Protein AF-C5P0M8-F1 (afdb_monomer)

Foldseek 3Di:
DDDDDDDDDDDPDPDDPPPPPPPPPDDDDDDADPVNVVVVVVPDDPVNVVVVVVVVVVVVVCVVVVVADPVPPDDQQPDWDWDADPVQKIWIWGWHDGPVDIDIDIDIDSHRDDPDD

Solvent-accessible surface area (backbone atoms only — not comparable to full-atom values): 7862 Å² total; per-residue (Å²): 137,87,81,85,82,84,79,85,84,82,79,82,78,81,80,77,78,77,76,79,75,80,74,82,80,79,80,80,89,84,82,79,52,75,66,53,51,50,53,54,65,72,66,55,49,74,66,55,51,53,51,52,51,52,52,50,55,48,52,53,46,46,64,72,69,57,79,55,64,86,92,63,68,83,59,58,77,66,67,64,46,76,49,70,44,97,84,40,39,28,37,39,37,42,50,41,70,57,101,87,49,78,50,74,48,78,50,75,45,84,43,75,74,69,81,76,132

Nearest PDB structures (foldseek):
  4eag-assembly1_B  TM=6.020E-01  e=3.421E-01  Rattus norvegicus
  2ya3-assembly1_B  TM=6.175E-01  e=5.249E-01  Homo sapiens
  2y8q-assembly1_B  TM=6.177E-01  e=4.644E-01  Homo sapiens
  2v9j-assembly1_B  TM=4.078E-01  e=3.027E-01  Homo sapiens
  3tdh-assembly1_B  TM=3.525E-01  e=2.370E-01  Saccharomyces cerevisiae S288C

Organism: Coccidioides posadasii (strain C735) (NCBI:txid222929)

Structure (mmCIF, N/CA/C/O backbone):
data_AF-C5P0M8-F1
#
_entry.id   AF-C5P0M8-F1
#
loop_
_atom_site.group_PDB
_atom_site.id
_atom_site.type_symbol
_atom_site.label_atom_id
_atom_site.label_alt_id
_atom_site.label_comp_id
_atom_site.label_asym_id
_atom_site.label_entity_id
_atom_site.label_seq_id
_atom_site.pdbx_PDB_ins_code
_atom_site.Cartn_x
_atom_site.Cartn_y
_atom_site.Cartn_z
_atom_site.occupancy
_atom_site.B_iso_or_equiv
_atom_site.auth_seq_id
_atom_site.auth_comp_id
_atom_site.auth_asym_id
_atom_site.auth_atom_id
_atom_site.pdbx_PDB_model_num
ATOM 1 N N . MET A 1 1 ? 52.484 57.385 28.427 1.00 47.03 1 MET A N 1
ATOM 2 C CA . MET A 1 1 ? 51.648 56.491 29.259 1.00 47.03 1 MET A CA 1
ATOM 3 C C . MET A 1 1 ? 51.082 55.384 28.376 1.00 47.03 1 MET A C 1
ATOM 5 O O . MET A 1 1 ? 50.154 55.636 27.620 1.00 47.03 1 MET A O 1
ATOM 9 N N . LEU A 1 2 ? 51.696 54.197 28.407 1.00 40.62 2 LEU A N 1
ATOM 10 C CA . LEU A 1 2 ? 51.232 52.995 27.700 1.00 40.62 2 LEU A CA 1
ATOM 11 C C . LEU A 1 2 ? 49.975 52.449 28.397 1.00 40.62 2 LEU A C 1
ATOM 13 O O . LEU A 1 2 ? 50.002 52.227 29.605 1.00 40.62 2 LEU A O 1
ATOM 17 N N . ARG A 1 3 ? 48.886 52.228 27.651 1.00 41.19 3 ARG A N 1
ATOM 18 C CA . ARG A 1 3 ? 47.692 51.522 28.143 1.00 41.19 3 ARG A CA 1
ATOM 19 C C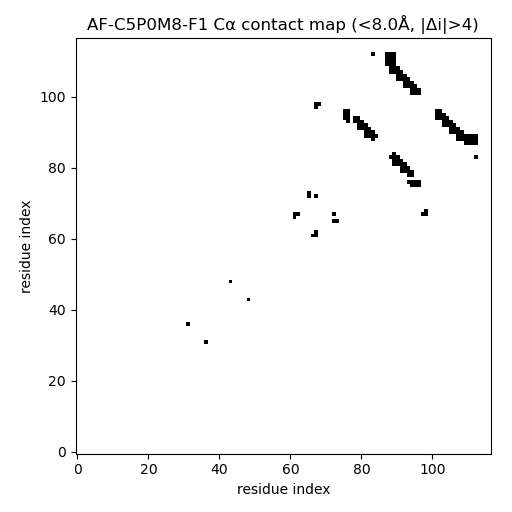 . ARG A 1 3 ? 47.772 50.052 27.734 1.00 41.19 3 ARG A C 1
ATOM 21 O O . ARG A 1 3 ? 47.790 49.732 26.551 1.00 41.19 3 ARG A O 1
ATOM 28 N N . THR A 1 4 ? 47.841 49.181 28.732 1.00 44.09 4 THR A N 1
ATOM 29 C CA . THR A 1 4 ? 47.898 47.720 28.621 1.00 44.09 4 THR A CA 1
ATOM 30 C C . THR A 1 4 ? 46.557 47.157 28.136 1.00 44.09 4 THR A C 1
ATOM 32 O O . THR A 1 4 ? 45.515 47.458 28.715 1.00 44.09 4 THR A O 1
ATOM 35 N N . ILE A 1 5 ? 46.577 46.332 27.088 1.00 53.84 5 ILE A N 1
ATOM 36 C CA . ILE A 1 5 ? 45.414 45.589 26.574 1.00 53.84 5 ILE A CA 1
ATOM 37 C C . ILE A 1 5 ? 45.312 44.263 27.354 1.00 53.84 5 ILE A C 1
ATOM 39 O O . ILE A 1 5 ? 46.300 43.525 27.378 1.00 53.84 5 ILE A O 1
ATOM 43 N N . PRO A 1 6 ? 44.179 43.917 27.996 1.00 51.09 6 PRO A N 1
ATOM 44 C CA . PRO A 1 6 ? 44.052 42.640 28.688 1.00 51.09 6 PRO A CA 1
ATOM 45 C C . PRO A 1 6 ? 43.801 41.471 27.721 1.00 51.09 6 PRO A C 1
ATOM 47 O O . PRO A 1 6 ? 43.093 41.585 26.721 1.00 51.09 6 PRO A O 1
ATOM 50 N N . ALA A 1 7 ? 44.418 40.341 28.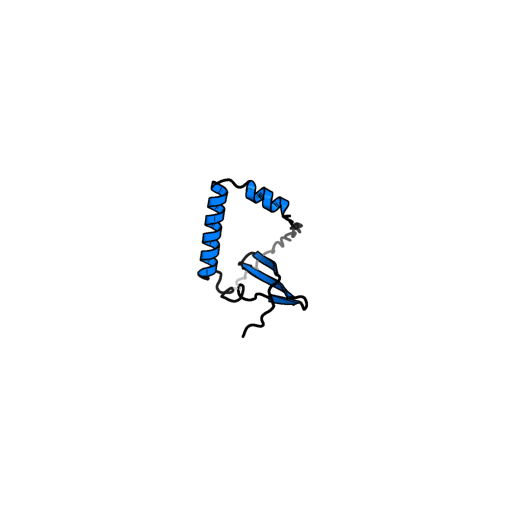068 1.00 52.41 7 ALA A N 1
ATOM 51 C CA . ALA A 1 7 ? 44.540 39.117 27.290 1.00 52.41 7 ALA A CA 1
ATOM 52 C C . ALA A 1 7 ? 43.205 38.416 26.971 1.00 52.41 7 ALA A C 1
ATOM 54 O O . ALA A 1 7 ? 42.268 38.370 27.769 1.00 52.41 7 ALA A O 1
ATOM 55 N N . SER A 1 8 ? 43.167 37.811 25.786 1.00 54.84 8 SER A N 1
ATOM 56 C CA . SER A 1 8 ? 42.068 37.035 25.219 1.00 54.84 8 SER A CA 1
ATOM 57 C C . SER A 1 8 ? 41.762 35.767 26.030 1.00 54.84 8 SER A C 1
ATOM 59 O O . SER A 1 8 ? 42.587 34.871 26.202 1.00 54.84 8 SER A O 1
ATOM 61 N N . ARG A 1 9 ? 40.517 35.673 26.508 1.00 52.28 9 ARG A N 1
ATOM 62 C CA . ARG A 1 9 ? 39.967 34.521 27.234 1.00 52.28 9 ARG A CA 1
ATOM 63 C C . ARG A 1 9 ? 39.700 33.368 26.259 1.00 52.28 9 ARG A C 1
ATOM 65 O O . ARG A 1 9 ? 38.747 33.411 25.483 1.00 52.28 9 ARG A O 1
ATOM 72 N N . THR A 1 10 ? 40.522 32.323 26.298 1.00 54.91 10 THR A N 1
ATOM 73 C CA . THR A 1 10 ? 40.336 31.113 25.487 1.00 54.91 10 THR A CA 1
ATOM 74 C C . THR A 1 10 ? 39.160 30.285 26.019 1.00 54.91 10 THR A C 1
ATOM 76 O O . THR A 1 10 ? 39.161 29.755 27.130 1.00 54.91 10 THR A O 1
ATOM 79 N N . ARG A 1 11 ? 38.095 30.191 25.218 1.00 50.78 11 ARG A N 1
ATOM 80 C CA . ARG A 1 11 ? 36.903 29.383 25.505 1.00 50.78 11 ARG A CA 1
ATOM 81 C C . ARG A 1 11 ? 37.214 27.912 25.208 1.00 50.78 11 ARG A C 1
ATOM 83 O O . ARG A 1 11 ? 37.229 27.507 24.049 1.00 50.78 11 ARG A O 1
ATOM 90 N N . LYS A 1 12 ? 37.453 27.105 26.249 1.00 48.94 12 LYS A N 1
ATOM 91 C CA . LYS A 1 12 ? 37.552 25.635 26.154 1.00 48.94 12 LYS A CA 1
ATOM 92 C C . LYS A 1 12 ? 36.246 25.082 25.564 1.00 48.94 12 LYS A C 1
ATOM 94 O O . LYS A 1 12 ? 35.203 25.108 26.214 1.00 48.94 12 LYS A O 1
ATOM 99 N N . ARG A 1 13 ? 36.290 24.609 24.316 1.00 53.34 13 ARG A N 1
ATOM 100 C CA . ARG A 1 13 ? 35.186 23.887 23.670 1.00 53.34 13 ARG A CA 1
ATOM 101 C C . ARG A 1 13 ? 35.116 22.501 24.318 1.00 53.34 13 ARG A C 1
ATOM 103 O O . ARG A 1 13 ? 35.986 21.668 24.086 1.00 53.34 13 ARG A O 1
ATOM 110 N N . SER A 1 14 ? 34.123 22.286 25.179 1.00 52.44 14 SER A N 1
ATOM 111 C CA . SER A 1 14 ? 33.815 20.962 25.723 1.00 52.44 14 SER A CA 1
ATOM 112 C C . SER A 1 14 ? 33.350 20.071 24.570 1.00 52.44 14 SER A C 1
ATOM 114 O O . SER A 1 14 ? 32.274 20.284 24.010 1.00 52.44 14 SER A O 1
ATOM 116 N N . SER A 1 15 ? 34.211 19.143 24.153 1.00 58.41 15 SER A N 1
ATOM 117 C CA . SER A 1 15 ? 33.902 18.130 23.147 1.00 58.41 15 SER A CA 1
ATOM 118 C C . SER A 1 15 ? 33.025 17.071 23.805 1.00 58.41 15 SER A C 1
ATOM 120 O O . SER A 1 15 ? 33.520 16.182 24.496 1.00 58.41 15 SER A O 1
ATOM 122 N N . SER A 1 16 ? 31.708 17.201 23.651 1.00 58.72 16 SER A N 1
ATOM 123 C CA . SER A 1 16 ? 30.786 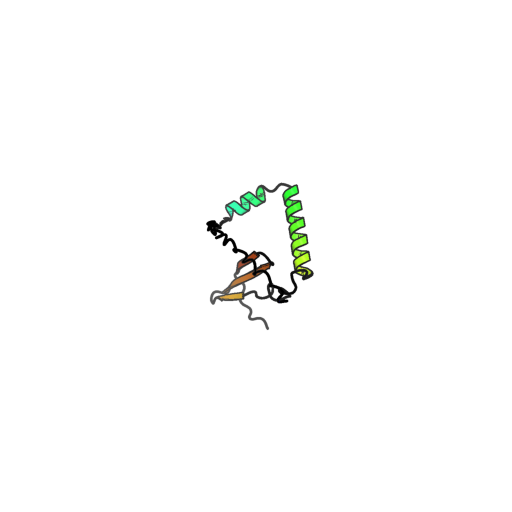16.119 23.974 1.00 58.72 16 SER A CA 1
ATOM 124 C C . SER A 1 16 ? 30.837 15.114 22.828 1.00 58.72 16 SER A C 1
ATOM 126 O O . SER A 1 16 ? 30.296 15.326 21.745 1.00 58.72 16 SER A O 1
ATOM 128 N N . THR A 1 17 ? 31.534 14.005 23.049 1.00 58.19 17 THR A N 1
ATOM 129 C CA . THR A 1 17 ? 31.409 12.824 22.202 1.00 58.19 17 THR A CA 1
ATOM 130 C C . THR A 1 17 ? 30.015 12.245 22.412 1.00 58.19 17 THR A C 1
ATOM 132 O O . THR A 1 17 ? 29.761 11.487 23.347 1.00 58.19 17 THR A O 1
ATOM 135 N N . LEU A 1 18 ? 29.083 12.628 21.538 1.00 57.62 18 LEU A N 1
ATOM 136 C CA . LEU A 1 18 ? 27.823 11.918 21.357 1.00 57.62 18 LEU A CA 1
ATOM 137 C C . LEU A 1 18 ? 28.171 10.487 20.941 1.00 57.62 18 LEU A C 1
ATOM 139 O O . LEU A 1 18 ? 28.520 10.220 19.791 1.00 57.62 18 LEU A O 1
ATOM 143 N N . LYS A 1 19 ? 28.133 9.559 21.902 1.00 64.62 19 LYS A N 1
ATOM 144 C CA . LYS A 1 19 ? 28.180 8.128 21.613 1.00 64.62 19 LYS A CA 1
ATOM 145 C C . LYS A 1 19 ? 26.933 7.821 20.792 1.00 64.62 19 LYS A C 1
ATOM 147 O O . LYS A 1 19 ? 25.829 7.792 21.328 1.00 64.62 19 LYS A O 1
ATOM 152 N N . CYS A 1 20 ? 27.114 7.649 19.487 1.00 52.25 20 CYS A N 1
ATOM 153 C CA . CYS A 1 20 ? 26.082 7.146 18.597 1.00 52.25 20 CYS A CA 1
ATOM 154 C C . CYS A 1 20 ? 25.726 5.734 19.075 1.00 52.25 20 CYS A C 1
ATOM 156 O O . CYS A 1 20 ? 26.452 4.772 18.817 1.00 52.25 20 CYS A O 1
ATOM 158 N N . ALA A 1 21 ? 24.651 5.617 19.853 1.00 64.69 21 ALA A N 1
ATOM 159 C CA . ALA A 1 21 ? 24.051 4.332 20.144 1.00 64.69 21 ALA A CA 1
ATOM 160 C C . ALA A 1 21 ? 23.540 3.789 18.811 1.00 64.69 21 ALA A C 1
ATOM 162 O O . ALA A 1 21 ? 22.620 4.339 18.207 1.00 64.69 21 ALA A O 1
ATOM 163 N N . ARG A 1 22 ? 24.191 2.738 18.312 1.00 64.88 22 ARG A N 1
ATOM 164 C CA . ARG A 1 22 ? 23.776 2.044 17.098 1.00 64.88 22 ARG A CA 1
ATOM 165 C C . ARG A 1 22 ? 22.538 1.223 17.453 1.00 64.88 22 ARG A C 1
ATOM 167 O O . ARG A 1 22 ? 22.634 0.036 17.754 1.00 64.88 22 ARG A O 1
ATOM 174 N N . THR A 1 23 ? 21.379 1.872 17.497 1.00 66.94 23 THR A N 1
ATOM 175 C CA . THR A 1 23 ? 20.098 1.186 17.639 1.00 66.94 23 THR A CA 1
ATOM 176 C C . THR A 1 23 ? 19.981 0.240 16.454 1.00 66.94 23 THR A C 1
ATOM 178 O O . THR A 1 23 ? 19.928 0.677 15.304 1.00 66.94 23 THR A O 1
ATOM 181 N N . LYS A 1 24 ? 20.017 -1.068 16.714 1.00 74.94 24 LYS A N 1
ATOM 182 C CA . LYS A 1 24 ? 19.762 -2.081 15.693 1.00 74.94 24 LYS A CA 1
ATOM 183 C C . LYS A 1 24 ? 18.284 -1.979 15.334 1.00 74.94 24 LYS A C 1
ATOM 185 O O . LYS A 1 24 ? 17.446 -2.603 15.975 1.00 74.94 24 LYS A O 1
ATOM 190 N N . ILE A 1 25 ? 17.962 -1.146 14.351 1.00 72.12 25 ILE A N 1
ATOM 191 C CA . ILE A 1 25 ? 16.625 -1.113 13.770 1.00 72.12 25 ILE A CA 1
ATOM 192 C C . ILE A 1 25 ? 16.465 -2.434 13.016 1.00 72.12 25 ILE A C 1
ATOM 194 O O . ILE A 1 25 ? 17.091 -2.651 11.981 1.00 72.12 25 ILE A O 1
ATOM 198 N N . VAL A 1 26 ? 15.685 -3.351 13.583 1.00 74.44 26 VAL A N 1
ATOM 199 C CA . VAL A 1 26 ? 15.263 -4.571 12.896 1.00 74.44 26 VAL A CA 1
ATOM 200 C C . VAL A 1 26 ? 13.950 -4.232 12.204 1.00 74.44 26 VAL A C 1
ATOM 202 O O . VAL A 1 26 ? 12.957 -3.982 12.878 1.00 74.44 26 VAL A O 1
ATOM 205 N N . MET A 1 27 ? 13.951 -4.191 10.872 1.00 81.31 27 MET A N 1
ATOM 206 C CA . MET A 1 27 ? 12.721 -4.129 10.079 1.00 81.31 27 MET A CA 1
ATOM 207 C C . MET A 1 27 ? 12.458 -5.537 9.532 1.00 81.31 27 MET A C 1
ATOM 209 O O . MET A 1 27 ? 13.057 -5.905 8.520 1.00 81.31 27 MET A O 1
ATOM 213 N N . PRO A 1 28 ? 11.684 -6.381 10.241 1.00 90.25 28 PRO A N 1
ATOM 214 C CA . PRO A 1 28 ? 11.404 -7.734 9.781 1.00 90.25 28 PRO A CA 1
ATOM 215 C C . PRO A 1 28 ? 10.512 -7.704 8.534 1.00 90.25 28 PRO A C 1
ATOM 217 O O . PRO A 1 28 ? 9.677 -6.815 8.373 1.00 90.25 28 PRO A O 1
ATOM 220 N N . LEU A 1 29 ? 10.675 -8.697 7.659 1.00 91.25 29 LEU A N 1
ATOM 221 C CA . LEU A 1 29 ? 9.778 -8.903 6.527 1.00 91.25 29 LEU A CA 1
ATOM 222 C C . LEU A 1 29 ? 8.489 -9.571 7.016 1.00 91.25 29 LEU A C 1
ATOM 224 O O . LEU A 1 29 ? 8.516 -10.715 7.468 1.00 91.25 29 LEU A O 1
ATOM 228 N N . THR A 1 30 ? 7.367 -8.872 6.884 1.00 93.81 3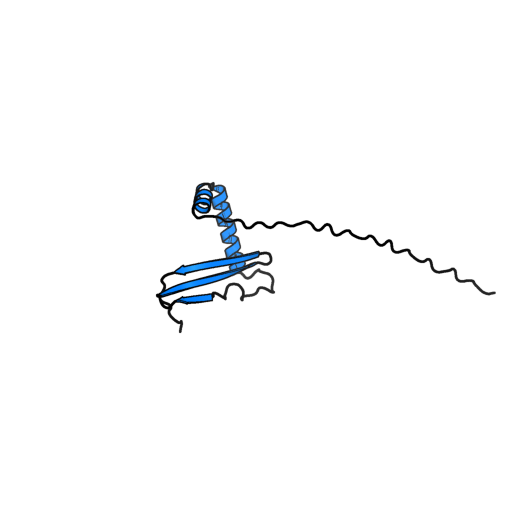0 THR A N 1
ATOM 229 C CA . THR A 1 30 ? 6.036 -9.435 7.137 1.00 93.81 30 THR A CA 1
ATOM 230 C C . THR A 1 30 ? 5.488 -10.057 5.856 1.00 93.81 30 THR A C 1
ATOM 232 O O . THR A 1 30 ? 5.441 -9.396 4.820 1.00 93.81 30 THR A O 1
ATOM 235 N N . VAL A 1 31 ? 5.047 -11.315 5.924 1.00 94.94 31 VAL A N 1
ATOM 236 C CA . VAL A 1 31 ? 4.422 -12.034 4.803 1.00 94.94 31 VAL A CA 1
ATOM 237 C C . VAL A 1 31 ? 2.962 -12.306 5.148 1.00 94.94 31 VAL A C 1
ATOM 239 O O . VAL A 1 31 ? 2.679 -12.845 6.213 1.00 94.94 31 VAL A O 1
ATOM 242 N N . LEU A 1 32 ? 2.046 -11.942 4.249 1.00 96.56 32 LEU A N 1
ATOM 243 C CA . LEU A 1 32 ? 0.621 -12.258 4.354 1.00 96.56 32 LEU A CA 1
ATOM 244 C C . LEU A 1 32 ? 0.261 -13.278 3.274 1.00 96.56 32 LEU A C 1
ATOM 246 O O . LEU A 1 32 ? 0.396 -12.995 2.083 1.00 96.56 32 LEU A O 1
ATOM 250 N N . SER A 1 33 ? -0.180 -14.467 3.681 1.00 97.38 33 SER A N 1
ATOM 251 C CA . SER A 1 33 ? -0.685 -15.488 2.763 1.00 97.38 33 SER A CA 1
ATOM 252 C C . SER A 1 33 ? -2.127 -15.196 2.336 1.00 97.38 33 SER A C 1
ATOM 254 O O . SER A 1 33 ? -2.825 -14.373 2.929 1.00 97.38 33 SER A O 1
ATOM 256 N N . ASN A 1 34 ? -2.625 -15.933 1.341 1.00 97.56 34 ASN A N 1
ATOM 257 C CA . ASN A 1 34 ? -4.031 -15.843 0.930 1.00 97.56 34 ASN A CA 1
ATOM 258 C C . ASN A 1 34 ? -5.003 -16.140 2.084 1.00 97.56 34 ASN A C 1
ATOM 260 O O . ASN A 1 34 ? -6.074 -15.538 2.155 1.00 97.56 34 ASN A O 1
ATOM 264 N N . HIS A 1 35 ? -4.637 -17.058 2.983 1.00 98.19 35 HIS A N 1
ATOM 265 C CA . HIS A 1 35 ? -5.438 -17.366 4.163 1.00 98.19 35 HIS A CA 1
ATOM 266 C C . HIS A 1 35 ? -5.478 -16.175 5.127 1.00 98.19 35 HIS A C 1
ATOM 268 O O . HIS A 1 35 ? -6.559 -15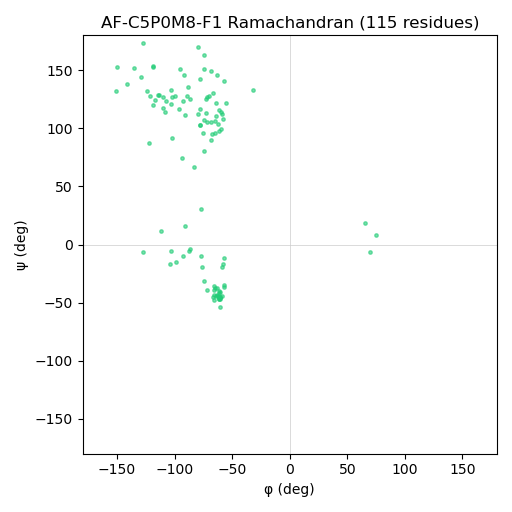.788 5.567 1.00 98.19 35 HIS A O 1
ATOM 274 N N . ASP A 1 36 ? -4.327 -15.553 5.390 1.00 98.06 36 ASP A N 1
ATOM 275 C CA . ASP A 1 36 ? -4.224 -14.416 6.313 1.00 98.06 36 ASP A CA 1
ATOM 276 C C . ASP A 1 36 ? -5.014 -13.216 5.793 1.00 98.06 36 ASP A C 1
ATOM 278 O O . ASP A 1 36 ? -5.793 -12.614 6.531 1.00 98.06 36 ASP A O 1
ATOM 282 N N . VAL A 1 37 ? -4.888 -12.922 4.494 1.00 97.25 37 VAL A N 1
ATOM 283 C CA . VAL A 1 37 ? -5.659 -11.860 3.835 1.00 97.25 37 VAL A CA 1
ATOM 284 C C . VAL A 1 37 ? -7.156 -12.154 3.913 1.00 97.25 37 VAL A C 1
ATOM 286 O O . VAL A 1 37 ? -7.933 -11.270 4.264 1.00 97.25 37 VAL A O 1
ATOM 289 N N . ARG A 1 38 ? -7.584 -13.393 3.638 1.00 97.94 38 ARG A N 1
ATOM 290 C CA . ARG A 1 38 ? -9.000 -13.776 3.737 1.00 97.94 38 ARG A CA 1
ATOM 291 C C . ARG A 1 38 ? -9.528 -13.621 5.162 1.00 97.94 38 ARG A C 1
ATOM 293 O O . ARG A 1 38 ? -10.608 -13.067 5.336 1.00 97.94 38 ARG A O 1
ATOM 300 N N . SER A 1 39 ? -8.784 -14.097 6.158 1.00 98.12 39 SER A N 1
ATOM 301 C CA . SER A 1 39 ? -9.168 -13.982 7.565 1.00 98.12 39 SER A CA 1
ATOM 302 C C . SER A 1 39 ? -9.298 -12.519 7.984 1.00 98.12 39 SER A C 1
ATOM 304 O O . SER A 1 39 ? -10.300 -12.157 8.591 1.00 98.12 39 SER A O 1
ATOM 306 N N . LEU A 1 40 ? -8.329 -11.677 7.610 1.00 96.81 40 LEU A N 1
ATOM 307 C CA . LEU A 1 40 ? -8.336 -10.245 7.907 1.00 96.81 40 LEU A CA 1
ATOM 308 C C . LEU A 1 40 ? -9.545 -9.542 7.281 1.00 96.81 40 LEU A C 1
ATOM 310 O O . LEU A 1 40 ? -10.226 -8.770 7.947 1.00 96.81 40 LEU A O 1
ATOM 314 N N . LEU A 1 41 ? -9.823 -9.812 6.001 1.00 96.62 41 LEU A N 1
ATOM 315 C CA . LEU A 1 41 ? -10.944 -9.193 5.292 1.00 96.62 41 LEU A CA 1
ATOM 316 C C . LEU A 1 41 ? -12.299 -9.621 5.867 1.00 96.62 41 LEU A C 1
ATOM 318 O O . LEU A 1 41 ? -13.214 -8.804 5.923 1.00 96.62 41 LEU A O 1
ATOM 322 N N . LEU A 1 42 ? -12.430 -10.876 6.309 1.00 97.69 42 LEU A N 1
ATOM 323 C CA . LEU A 1 42 ? -13.653 -11.385 6.936 1.00 97.69 42 LEU A CA 1
ATOM 324 C C . LEU A 1 42 ? -13.832 -10.921 8.388 1.00 97.69 42 LEU A C 1
ATOM 326 O O . LEU A 1 42 ? -14.952 -10.966 8.888 1.00 97.69 42 LEU A O 1
ATOM 330 N N . SER A 1 43 ? -12.766 -10.477 9.062 1.00 97.75 43 SER A N 1
ATOM 331 C CA . SER A 1 43 ? -12.841 -9.962 10.434 1.00 97.75 43 SER A CA 1
ATOM 332 C C . SER A 1 43 ? -13.158 -8.468 10.523 1.00 97.75 43 SER A C 1
ATOM 334 O O . SER A 1 43 ? -13.311 -7.965 11.633 1.00 97.75 43 SER A O 1
ATOM 336 N N . LEU A 1 44 ? -13.228 -7.750 9.394 1.00 97.75 44 LEU A N 1
ATOM 337 C CA . LEU A 1 44 ? -13.495 -6.312 9.400 1.00 97.75 44 LEU A CA 1
ATOM 338 C C . LEU A 1 44 ? -14.910 -6.007 9.896 1.00 97.75 44 LEU A C 1
ATOM 340 O O . LEU A 1 44 ? -15.905 -6.533 9.396 1.00 97.75 44 LEU A O 1
ATOM 344 N N . THR A 1 45 ? -14.996 -5.077 10.836 1.00 98.12 45 THR A N 1
ATOM 345 C CA . THR A 1 45 ? -16.257 -4.485 11.279 1.00 98.12 45 THR A CA 1
ATOM 346 C C . THR A 1 45 ? -16.800 -3.495 10.243 1.00 98.12 45 THR A C 1
ATOM 348 O O . THR A 1 45 ? -16.078 -2.993 9.377 1.00 98.12 45 THR A O 1
ATOM 351 N N . GLY A 1 46 ? -18.089 -3.155 10.345 1.00 97.88 46 GLY A N 1
ATOM 352 C CA . GLY A 1 46 ? -18.710 -2.166 9.457 1.00 97.88 46 GLY A CA 1
ATOM 353 C C . GLY A 1 46 ? -18.014 -0.797 9.486 1.00 97.88 46 GLY A C 1
ATOM 354 O O . GLY A 1 46 ? -17.865 -0.161 8.441 1.00 97.88 46 GLY A O 1
ATOM 355 N N . ASP A 1 47 ? -17.537 -0.364 10.653 1.00 98.19 47 ASP A N 1
ATOM 356 C CA . ASP A 1 47 ? -16.834 0.913 10.810 1.00 98.19 47 ASP A CA 1
ATOM 357 C C . ASP A 1 47 ? -15.438 0.882 10.180 1.00 98.19 47 ASP A C 1
ATOM 359 O O . ASP A 1 47 ? -15.028 1.837 9.516 1.00 98.19 47 ASP A O 1
ATOM 363 N N . GLU A 1 48 ? -14.722 -0.236 10.310 1.00 97.88 48 GLU A N 1
ATOM 364 C CA . GLU A 1 48 ? -13.423 -0.427 9.660 1.00 97.88 48 GLU A CA 1
ATOM 365 C C . GLU A 1 48 ? -13.549 -0.455 8.136 1.00 97.88 48 GLU A C 1
ATOM 367 O O . GLU A 1 48 ? -12.717 0.137 7.447 1.00 97.88 48 GLU A O 1
ATOM 372 N N . ILE A 1 49 ? -14.616 -1.059 7.601 1.00 97.75 49 ILE A N 1
ATOM 373 C CA . ILE A 1 49 ? -14.912 -1.026 6.163 1.00 97.75 49 ILE A CA 1
ATOM 374 C C . ILE A 1 49 ? -15.131 0.418 5.695 1.00 97.75 49 ILE A C 1
ATOM 376 O O . ILE A 1 49 ? -14.534 0.837 4.701 1.00 97.75 49 ILE A O 1
ATOM 380 N N . ARG A 1 50 ? -15.937 1.211 6.416 1.00 98.19 50 ARG A N 1
ATOM 381 C CA . ARG A 1 50 ? -16.171 2.629 6.076 1.00 98.19 50 ARG A CA 1
ATOM 382 C C . ARG A 1 50 ? -14.878 3.441 6.127 1.00 98.19 50 ARG A C 1
ATOM 384 O O . ARG A 1 50 ? -14.623 4.246 5.232 1.00 98.19 50 ARG A O 1
ATOM 391 N N . LYS A 1 51 ? -14.038 3.205 7.137 1.00 97.75 51 LYS A N 1
ATOM 392 C CA . LYS A 1 51 ? -12.727 3.852 7.267 1.00 97.75 51 LYS A CA 1
ATOM 393 C C . LYS A 1 51 ? -11.797 3.481 6.112 1.00 97.75 51 LYS A C 1
ATOM 395 O O . LYS A 1 51 ? -11.155 4.359 5.542 1.00 97.75 51 LYS A O 1
ATOM 400 N N . LEU A 1 52 ? -11.755 2.205 5.727 1.00 96.12 52 LEU A N 1
ATOM 401 C CA . LEU A 1 52 ? -10.970 1.738 4.586 1.00 96.12 52 LEU A CA 1
ATOM 402 C C . LEU A 1 52 ? -11.417 2.415 3.282 1.00 96.12 52 LEU A C 1
ATOM 404 O O . LEU A 1 52 ? -10.578 2.893 2.520 1.00 96.12 52 LEU A O 1
ATOM 408 N N . GLN A 1 53 ? -12.728 2.499 3.048 1.00 97.25 53 GLN A N 1
ATOM 409 C CA . GLN A 1 53 ? -13.295 3.164 1.873 1.00 97.25 53 GLN A CA 1
ATOM 410 C C . GLN A 1 53 ? -12.952 4.658 1.830 1.00 97.25 53 GLN A C 1
ATOM 412 O O . GLN A 1 53 ? -12.547 5.158 0.781 1.00 97.25 53 GLN A O 1
ATOM 417 N N . ALA A 1 54 ? -13.071 5.362 2.960 1.00 97.62 54 ALA A N 1
ATOM 418 C CA . ALA A 1 54 ? -12.727 6.778 3.055 1.00 97.62 54 ALA A CA 1
ATOM 419 C C . ALA A 1 54 ? -11.239 7.024 2.752 1.00 97.62 54 ALA A C 1
ATOM 421 O O . ALA A 1 54 ? -10.916 7.866 1.914 1.00 97.62 54 ALA A O 1
ATOM 422 N N . ASN A 1 55 ? -10.349 6.228 3.354 1.00 94.25 55 ASN A N 1
ATOM 423 C CA . ASN A 1 55 ? -8.908 6.318 3.118 1.00 94.25 55 ASN A CA 1
ATOM 424 C C . ASN A 1 55 ? -8.552 6.062 1.645 1.00 94.25 55 ASN A C 1
ATOM 426 O O . ASN A 1 55 ? -7.710 6.755 1.077 1.00 94.25 55 ASN A O 1
ATOM 430 N N . LEU A 1 56 ? -9.198 5.079 1.006 1.00 93.62 56 LEU A N 1
ATOM 431 C CA . LEU A 1 56 ? -8.974 4.788 -0.410 1.00 93.62 56 LEU A CA 1
ATOM 432 C C . LEU A 1 56 ? -9.450 5.938 -1.307 1.00 93.62 56 LEU A C 1
ATOM 434 O O . LEU A 1 56 ? -8.741 6.322 -2.237 1.00 93.62 56 LEU A O 1
ATOM 438 N N . ALA A 1 57 ? -10.624 6.507 -1.026 1.00 94.19 57 ALA A N 1
ATOM 439 C CA . ALA A 1 57 ? -11.153 7.642 -1.776 1.00 94.19 57 ALA A CA 1
ATOM 440 C C . ALA A 1 57 ? -10.232 8.869 -1.678 1.00 94.19 57 ALA A C 1
ATOM 442 O O . ALA A 1 57 ? -9.999 9.550 -2.678 1.00 94.19 57 ALA A O 1
ATOM 443 N N . GLU A 1 58 ? -9.674 9.131 -0.495 1.00 90.50 58 GLU A N 1
ATOM 444 C CA . GLU A 1 58 ? -8.689 10.190 -0.289 1.00 90.50 58 GLU A CA 1
ATOM 445 C C . GLU A 1 58 ? -7.383 9.910 -1.039 1.00 90.50 58 GLU A C 1
ATOM 447 O O . GLU A 1 58 ? -6.915 10.769 -1.783 1.00 90.50 58 GLU A O 1
ATOM 452 N N . ALA A 1 59 ? -6.829 8.699 -0.932 1.00 84.38 59 ALA A N 1
ATOM 453 C CA . ALA A 1 59 ? -5.601 8.327 -1.632 1.00 84.38 59 ALA A CA 1
ATOM 454 C C . ALA A 1 59 ? -5.737 8.472 -3.159 1.00 84.38 59 ALA A C 1
ATOM 456 O O . ALA A 1 59 ? -4.860 9.044 -3.810 1.00 84.38 59 ALA A O 1
ATOM 457 N N . LEU A 1 60 ? -6.859 8.018 -3.731 1.00 87.19 60 LEU A N 1
ATOM 458 C CA . LEU A 1 60 ? -7.152 8.161 -5.161 1.00 87.19 60 LEU A CA 1
ATOM 459 C C . LEU A 1 60 ? -7.329 9.622 -5.574 1.00 87.19 60 LEU A C 1
ATOM 461 O O . LEU A 1 60 ? -6.864 10.014 -6.647 1.00 87.19 60 LEU A O 1
ATOM 465 N N . ARG A 1 61 ? -7.971 10.438 -4.729 1.00 86.56 61 ARG A N 1
ATOM 466 C CA . ARG A 1 61 ? -8.089 11.879 -4.960 1.00 86.56 61 ARG A CA 1
ATOM 467 C C . ARG A 1 61 ? -6.707 12.520 -5.019 1.00 86.56 61 ARG A C 1
ATOM 469 O O . ARG A 1 61 ? -6.402 13.161 -6.016 1.00 86.56 61 ARG A O 1
ATOM 476 N N . THR A 1 62 ? -5.869 12.308 -4.007 1.00 80.12 62 THR A N 1
ATOM 477 C CA . THR A 1 62 ? -4.529 12.910 -3.916 1.00 80.12 62 THR A CA 1
ATOM 478 C C . THR A 1 62 ? -3.612 12.452 -5.049 1.00 80.12 62 THR A C 1
ATOM 480 O O . THR A 1 62 ? -2.845 13.248 -5.585 1.00 80.12 62 THR A O 1
ATOM 483 N N . TYR A 1 63 ? -3.712 11.184 -5.450 1.00 75.00 63 TYR A N 1
ATOM 484 C CA . TYR A 1 63 ? -3.029 10.663 -6.631 1.00 75.00 63 TYR A CA 1
ATOM 485 C C . TYR A 1 63 ? -3.470 11.388 -7.915 1.00 75.00 63 TYR A C 1
ATOM 487 O O . TYR A 1 63 ? -2.635 11.787 -8.722 1.00 75.00 63 TYR A O 1
ATOM 495 N N . SER A 1 64 ? -4.779 11.597 -8.087 1.00 77.19 64 SER A N 1
ATOM 496 C CA . SER A 1 64 ? -5.350 12.193 -9.304 1.00 77.19 64 SER A CA 1
ATOM 497 C C . SER A 1 64 ? -5.123 13.702 -9.409 1.00 77.19 64 SER A C 1
ATOM 499 O O . SER A 1 64 ? -5.011 14.225 -10.512 1.00 77.19 64 SER A O 1
ATOM 501 N N . THR A 1 65 ? -5.063 14.417 -8.283 1.00 78.62 65 THR A N 1
ATOM 502 C CA . THR A 1 65 ? -4.855 15.874 -8.263 1.00 78.62 65 THR A CA 1
ATOM 503 C C . THR A 1 65 ? -3.384 16.279 -8.285 1.00 78.62 65 THR A C 1
ATOM 505 O O . THR A 1 65 ? -3.091 17.470 -8.347 1.00 78.62 65 THR A O 1
ATOM 508 N N . GLY A 1 66 ? -2.452 15.320 -8.233 1.00 62.38 66 GLY A N 1
ATOM 509 C CA . GLY A 1 66 ? -1.018 15.596 -8.313 1.00 62.38 66 GLY A CA 1
ATOM 510 C C . GLY A 1 66 ? -0.468 16.394 -7.129 1.00 62.38 66 GLY A C 1
ATOM 511 O O . GLY A 1 66 ? 0.620 16.944 -7.234 1.00 62.38 66 GLY A O 1
ATOM 512 N N . ASN A 1 67 ? -1.181 16.447 -5.996 1.00 56.97 67 ASN A N 1
ATOM 513 C CA . ASN A 1 67 ? -0.765 17.185 -4.795 1.00 56.97 67 ASN A CA 1
ATOM 514 C C . ASN A 1 67 ? 0.326 16.449 -3.985 1.00 56.97 67 ASN A C 1
ATOM 516 O O . ASN A 1 67 ? 0.375 16.531 -2.759 1.00 56.97 67 ASN A O 1
ATOM 520 N N . GLN A 1 68 ? 1.163 15.678 -4.676 1.00 57.22 68 GLN A N 1
ATOM 521 C CA . GLN A 1 68 ? 2.385 15.090 -4.146 1.00 57.22 68 GLN A CA 1
ATOM 522 C C . GLN A 1 68 ? 3.527 16.072 -4.435 1.00 57.22 68 GLN A C 1
ATOM 524 O O . GLN A 1 68 ? 3.489 16.774 -5.442 1.00 57.22 68 GLN A O 1
ATOM 529 N N . ASP A 1 69 ? 4.501 16.145 -3.531 1.00 52.91 69 ASP A N 1
ATOM 530 C CA . ASP A 1 69 ? 5.685 17.013 -3.576 1.00 52.91 69 ASP A CA 1
ATOM 531 C C . ASP A 1 69 ? 6.199 17.289 -5.018 1.00 52.91 69 ASP A C 1
ATOM 533 O O . ASP A 1 69 ? 6.321 16.345 -5.806 1.00 52.91 69 ASP A O 1
ATOM 537 N N . PRO A 1 70 ? 6.503 18.546 -5.407 1.00 50.31 70 PRO A N 1
ATOM 538 C CA . PRO A 1 70 ? 6.823 18.933 -6.791 1.00 50.31 70 PRO A CA 1
ATOM 539 C C . PRO A 1 70 ? 8.000 18.187 -7.454 1.00 50.31 70 PRO A C 1
ATOM 541 O O . PRO A 1 70 ? 8.164 18.281 -8.669 1.00 50.31 70 PRO A O 1
ATOM 544 N N . GLY A 1 71 ? 8.805 17.420 -6.708 1.00 48.12 71 GLY A N 1
ATOM 545 C CA . GLY A 1 71 ? 9.829 16.522 -7.267 1.00 48.12 71 GLY A CA 1
ATOM 546 C C . GLY A 1 71 ? 9.298 15.201 -7.852 1.00 48.12 71 GLY A C 1
ATOM 547 O O . GLY A 1 71 ? 10.045 14.486 -8.515 1.00 48.12 71 GLY A O 1
ATOM 548 N N . LEU A 1 72 ? 8.021 14.886 -7.622 1.00 48.94 72 LEU A N 1
ATOM 549 C CA . LEU A 1 72 ? 7.371 13.591 -7.877 1.00 48.94 72 LEU A CA 1
ATOM 550 C C . LEU A 1 72 ? 6.333 13.674 -9.013 1.00 48.94 72 LEU A C 1
ATOM 552 O O . LEU A 1 72 ? 5.516 12.774 -9.223 1.00 48.94 72 LEU A O 1
ATOM 556 N N . LEU A 1 73 ? 6.344 14.792 -9.746 1.00 45.44 73 LEU A N 1
ATOM 557 C CA . LEU A 1 73 ? 5.405 15.081 -10.817 1.00 45.44 73 LEU A CA 1
ATOM 558 C C . LEU A 1 73 ? 5.513 14.034 -11.942 1.00 45.44 73 LEU A C 1
ATOM 560 O O . LEU A 1 73 ? 6.510 13.925 -12.655 1.00 45.44 73 LEU A O 1
ATOM 564 N N . LEU A 1 74 ? 4.414 13.294 -12.113 1.00 45.69 74 LEU A N 1
ATOM 565 C CA . LEU A 1 74 ? 3.967 12.627 -13.343 1.00 45.69 74 LEU A CA 1
ATOM 566 C C . LEU A 1 74 ? 4.753 11.414 -13.870 1.00 45.69 74 LEU A C 1
ATOM 568 O O . LEU A 1 74 ? 4.264 10.775 -14.801 1.00 45.69 74 LEU A O 1
ATOM 572 N N . ARG A 1 75 ? 5.906 11.031 -13.302 1.00 47.38 75 ARG A N 1
ATOM 573 C CA . ARG A 1 75 ? 6.703 9.906 -13.849 1.00 47.38 75 ARG A CA 1
ATOM 574 C C . ARG A 1 75 ? 6.617 8.588 -13.079 1.00 47.38 75 ARG A C 1
ATOM 576 O O . ARG A 1 75 ? 6.951 7.540 -13.632 1.00 47.38 75 ARG A O 1
ATOM 583 N N . GLU A 1 76 ? 6.139 8.608 -11.840 1.00 50.75 76 GLU A N 1
ATOM 584 C CA . GLU A 1 76 ? 6.273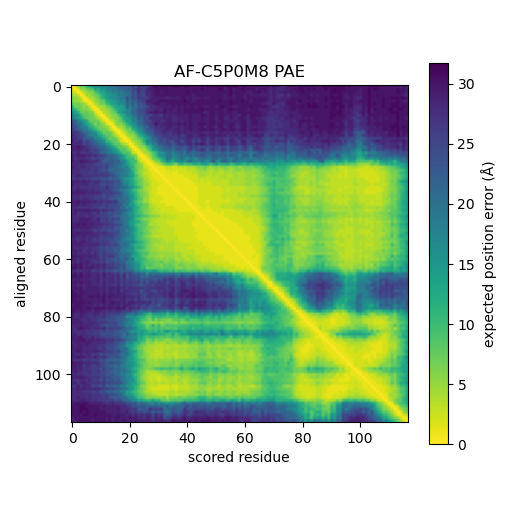 7.457 -10.931 1.00 50.75 76 GLU A CA 1
ATOM 585 C C . GLU A 1 76 ? 5.093 6.479 -10.942 1.00 50.75 76 GLU A C 1
ATOM 587 O O . GLU A 1 76 ? 5.218 5.364 -10.445 1.00 50.75 76 GLU A O 1
ATOM 592 N N . SER A 1 77 ? 3.986 6.826 -11.598 1.00 52.69 77 SER A N 1
ATOM 593 C CA . SER A 1 77 ? 2.880 5.896 -11.851 1.00 52.69 77 SER A CA 1
ATOM 594 C C . SER A 1 77 ? 2.812 5.357 -13.279 1.00 52.69 77 SER A C 1
ATOM 596 O O . SER A 1 77 ? 1.995 4.486 -13.582 1.00 52.69 77 SER A O 1
ATOM 598 N N . ALA A 1 78 ? 3.674 5.857 -14.165 1.00 54.16 78 ALA A N 1
ATOM 599 C CA . ALA A 1 78 ? 3.570 5.612 -15.599 1.00 54.16 78 ALA A CA 1
ATOM 600 C C . ALA A 1 78 ? 4.493 4.498 -16.115 1.00 54.16 78 ALA A C 1
ATOM 602 O O . ALA A 1 78 ? 4.269 3.992 -17.213 1.00 54.16 78 ALA A O 1
ATOM 603 N N . THR A 1 79 ? 5.500 4.064 -15.348 1.00 63.25 79 THR A N 1
ATOM 604 C CA . THR A 1 79 ? 6.432 3.037 -15.843 1.00 63.25 79 THR A CA 1
ATOM 605 C C . THR A 1 79 ? 5.986 1.643 -15.416 1.00 63.25 79 THR A C 1
ATOM 607 O O . THR A 1 79 ? 6.541 1.018 -14.514 1.00 63.25 79 THR A O 1
ATOM 610 N N . ARG A 1 80 ? 4.933 1.157 -16.074 1.00 71.50 80 ARG A N 1
ATOM 611 C CA . ARG A 1 80 ? 4.573 -0.261 -16.075 1.00 71.50 80 ARG A CA 1
ATOM 612 C C . ARG A 1 80 ? 5.579 -1.006 -16.947 1.00 71.50 80 ARG A C 1
ATOM 614 O O . ARG A 1 80 ? 5.719 -0.684 -18.122 1.00 71.50 80 ARG A O 1
ATOM 621 N N . TYR A 1 81 ? 6.221 -2.030 -16.398 1.00 85.19 81 TYR A N 1
ATOM 622 C CA . TYR A 1 81 ? 7.046 -2.937 -17.196 1.00 85.19 81 TYR A CA 1
ATOM 623 C C . TYR A 1 81 ? 6.251 -4.195 -17.502 1.00 85.19 81 TYR A C 1
ATOM 625 O O . TYR A 1 81 ? 5.717 -4.828 -16.593 1.00 85.19 81 TYR A O 1
ATOM 633 N N . THR A 1 82 ? 6.190 -4.562 -18.775 1.00 86.94 82 THR A N 1
ATOM 634 C CA . THR A 1 82 ? 5.498 -5.763 -19.233 1.00 86.94 82 THR A CA 1
ATOM 635 C C . THR A 1 82 ? 6.514 -6.703 -19.864 1.00 86.94 82 THR A C 1
ATOM 637 O O . THR A 1 82 ? 7.235 -6.316 -20.780 1.00 86.94 82 THR A O 1
ATOM 640 N N . ILE A 1 83 ? 6.580 -7.938 -19.372 1.00 88.62 83 ILE A N 1
ATOM 641 C CA . ILE A 1 83 ? 7.400 -9.004 -19.945 1.00 88.62 83 ILE A CA 1
ATOM 642 C C . ILE A 1 83 ? 6.471 -10.011 -20.608 1.00 88.62 83 ILE A C 1
ATOM 644 O O . ILE A 1 83 ? 5.717 -10.708 -19.928 1.00 88.62 83 ILE A O 1
ATOM 648 N N . CYS A 1 84 ? 6.569 -10.103 -21.929 1.00 86.94 84 CYS A N 1
ATOM 649 C CA . CYS A 1 84 ? 5.831 -11.068 -22.728 1.00 86.94 84 CYS A CA 1
ATOM 650 C C . CYS A 1 84 ? 6.660 -12.334 -22.926 1.00 86.94 84 CYS A C 1
ATOM 652 O O . CYS A 1 84 ? 7.788 -12.290 -23.425 1.00 86.94 84 CYS A O 1
ATOM 654 N N . ARG A 1 85 ? 6.112 -13.479 -22.527 1.00 84.56 85 ARG A N 1
ATOM 655 C CA . ARG A 1 85 ? 6.751 -14.783 -22.703 1.00 84.56 85 ARG A CA 1
ATOM 656 C C . ARG A 1 85 ? 6.246 -15.447 -23.980 1.00 84.56 85 ARG A C 1
ATOM 658 O O . ARG A 1 85 ? 5.099 -15.278 -24.378 1.00 84.56 85 ARG A O 1
ATOM 665 N N . LYS A 1 86 ? 7.093 -16.285 -24.587 1.00 81.38 86 LYS A N 1
ATOM 666 C CA . LYS A 1 86 ? 6.770 -17.041 -25.815 1.00 81.38 86 LYS A CA 1
ATOM 667 C C . LYS A 1 86 ? 5.551 -17.966 -25.677 1.00 81.38 86 LYS A C 1
ATOM 669 O O . LYS A 1 86 ? 4.998 -18.383 -26.681 1.00 81.38 86 LYS A O 1
ATOM 674 N N . ASN A 1 87 ? 5.157 -18.305 -24.450 1.00 82.19 87 ASN A N 1
ATOM 675 C CA . ASN A 1 87 ? 4.014 -19.164 -24.142 1.00 82.19 87 ASN A CA 1
ATOM 676 C C . ASN A 1 87 ? 2.694 -18.390 -23.948 1.00 82.19 87 ASN A C 1
ATOM 678 O O . ASN A 1 87 ? 1.777 -18.931 -23.339 1.00 82.19 87 ASN A O 1
ATOM 682 N N . GLY A 1 88 ? 2.619 -17.129 -24.386 1.00 81.81 88 GLY A N 1
ATOM 683 C CA . GLY A 1 88 ? 1.417 -16.297 -24.250 1.00 81.81 88 GLY A CA 1
ATOM 684 C C . GLY A 1 88 ? 1.166 -15.767 -22.834 1.00 81.81 88 GLY A C 1
ATOM 685 O O . GLY A 1 88 ? 0.120 -15.188 -22.571 1.00 81.81 88 GLY A O 1
ATOM 686 N N . LEU A 1 89 ? 2.105 -15.953 -21.896 1.00 87.75 89 LEU A N 1
ATOM 687 C CA . LEU A 1 89 ? 2.004 -15.356 -20.564 1.00 87.75 89 LEU A CA 1
ATOM 688 C C . LEU A 1 89 ? 2.630 -13.966 -20.540 1.00 87.75 89 LEU A C 1
ATOM 690 O O . LEU A 1 89 ? 3.769 -13.771 -20.973 1.00 87.75 89 LEU A O 1
ATOM 694 N N . THR A 1 90 ? 1.923 -13.036 -19.917 1.00 90.50 90 THR A N 1
ATOM 695 C CA . THR A 1 90 ? 2.344 -11.650 -19.777 1.00 90.50 90 THR A CA 1
ATOM 696 C C . THR A 1 90 ? 2.492 -11.321 -18.294 1.00 90.50 90 THR A C 1
ATOM 698 O O . THR A 1 90 ? 1.542 -11.436 -17.522 1.00 90.50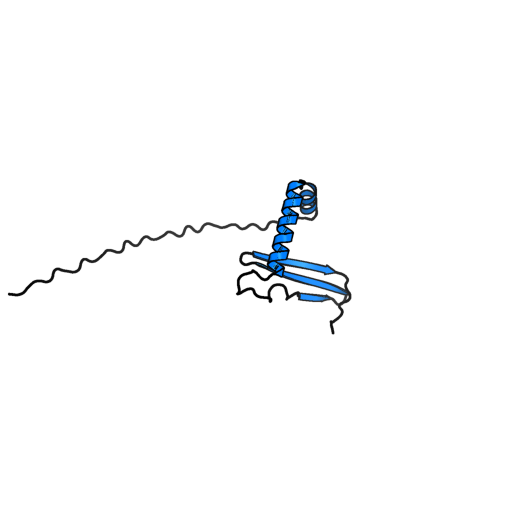 90 THR A O 1
ATOM 701 N N . THR A 1 91 ? 3.699 -10.9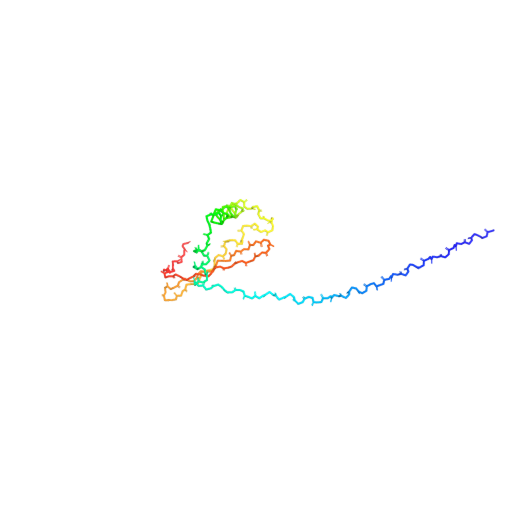37 -17.867 1.00 91.62 91 THR A N 1
ATOM 702 C CA . THR A 1 91 ? 3.972 -10.497 -16.489 1.00 91.62 91 THR A CA 1
ATOM 703 C C . THR A 1 91 ? 4.097 -8.978 -16.446 1.00 91.62 91 THR A C 1
ATOM 705 O O . THR A 1 91 ? 4.974 -8.411 -17.093 1.00 91.62 91 THR A O 1
ATOM 708 N N . MET A 1 92 ? 3.250 -8.318 -15.658 1.00 90.31 92 MET A N 1
ATOM 709 C CA . MET A 1 92 ? 3.266 -6.873 -15.435 1.00 90.31 92 MET A CA 1
ATOM 710 C C . MET A 1 92 ? 3.872 -6.539 -14.071 1.00 90.31 92 MET A C 1
ATOM 712 O O . MET A 1 92 ? 3.459 -7.090 -13.049 1.00 90.31 92 MET A O 1
ATOM 716 N N . PHE A 1 93 ? 4.789 -5.577 -14.057 1.00 90.19 93 PHE A N 1
ATOM 717 C CA . PHE A 1 93 ? 5.349 -4.953 -12.864 1.00 90.19 93 PHE A CA 1
ATOM 718 C C . PHE A 1 93 ? 4.788 -3.536 -12.743 1.00 90.19 93 PHE A C 1
ATOM 720 O O . PHE A 1 93 ? 4.906 -2.728 -13.667 1.00 90.19 93 PHE A O 1
ATOM 727 N N . LEU A 1 94 ? 4.163 -3.250 -11.606 1.00 87.19 94 LEU A N 1
ATOM 728 C CA . LEU A 1 94 ? 3.470 -1.999 -11.317 1.00 87.19 94 LEU A CA 1
ATOM 729 C C . LEU A 1 94 ? 4.086 -1.351 -10.068 1.00 87.19 94 LEU A C 1
ATOM 731 O O . LEU A 1 94 ? 3.629 -1.644 -8.958 1.00 87.19 94 LEU A O 1
ATOM 735 N N . PRO A 1 95 ? 5.146 -0.539 -10.214 1.00 87.44 95 PRO A N 1
ATOM 736 C CA . PRO A 1 95 ? 5.691 0.240 -9.109 1.00 87.44 95 PRO A CA 1
ATOM 737 C C . PRO A 1 95 ? 4.782 1.431 -8.773 1.00 87.44 95 PRO A C 1
ATOM 739 O O . PRO A 1 95 ? 4.091 1.964 -9.640 1.00 87.44 95 PRO A O 1
ATOM 742 N N . ALA A 1 96 ? 4.801 1.844 -7.509 1.00 80.94 96 ALA A N 1
ATOM 743 C CA . ALA A 1 96 ? 4.196 3.080 -7.033 1.00 80.94 96 ALA A CA 1
ATOM 744 C C . ALA A 1 96 ? 4.966 3.588 -5.811 1.00 80.94 96 ALA A C 1
ATOM 746 O O . ALA A 1 96 ? 5.215 2.834 -4.871 1.00 80.94 96 ALA A O 1
ATOM 747 N N . SER A 1 97 ? 5.315 4.865 -5.804 1.00 76.56 97 SER A N 1
ATOM 748 C CA . SER A 1 97 ? 6.005 5.523 -4.694 1.00 76.56 97 SER A CA 1
ATOM 749 C C . SER A 1 97 ? 5.168 6.654 -4.115 1.00 76.56 97 SER A C 1
ATOM 751 O O . SER A 1 97 ? 4.319 7.257 -4.767 1.00 76.56 97 SER A O 1
ATOM 753 N N . THR A 1 98 ? 5.427 6.925 -2.845 1.00 74.19 98 THR A N 1
ATOM 754 C CA . THR A 1 98 ? 5.011 8.123 -2.118 1.00 74.19 98 THR A CA 1
ATOM 755 C C . THR A 1 98 ? 6.262 8.730 -1.480 1.00 74.19 98 THR A C 1
ATOM 757 O O . THR A 1 98 ? 7.318 8.096 -1.474 1.00 74.19 98 THR A O 1
ATOM 760 N N . GLY A 1 99 ? 6.161 9.915 -0.872 1.00 72.06 99 GLY A N 1
ATOM 761 C CA . GLY A 1 99 ? 7.313 10.555 -0.221 1.00 72.06 99 GLY A CA 1
ATOM 762 C C . GLY A 1 99 ? 7.981 9.730 0.895 1.00 72.06 99 GLY A C 1
ATOM 763 O O . GLY A 1 99 ? 9.113 10.019 1.269 1.00 72.06 99 GLY A O 1
ATOM 764 N N . SER A 1 100 ? 7.314 8.701 1.429 1.00 80.12 100 SER A N 1
ATOM 765 C CA . SER A 1 100 ? 7.817 7.886 2.545 1.00 80.12 100 SER A CA 1
ATOM 766 C C . SER A 1 100 ? 7.818 6.375 2.296 1.00 80.12 100 SER A C 1
ATOM 768 O O . SER A 1 100 ? 8.327 5.629 3.133 1.00 80.12 100 SER A O 1
ATOM 770 N N . SER A 1 101 ? 7.256 5.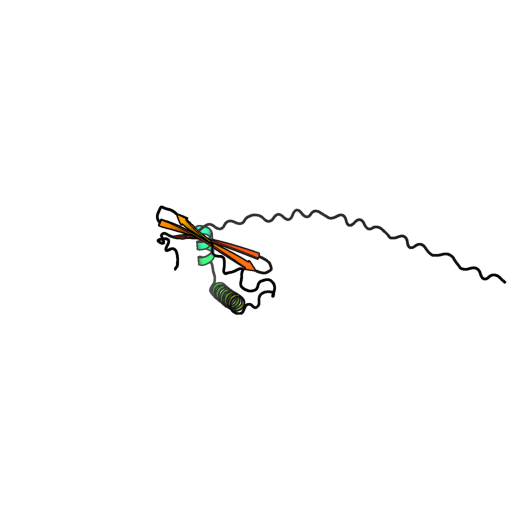894 1.183 1.00 79.56 101 SER A N 1
ATOM 771 C CA . SER A 1 101 ? 7.143 4.455 0.917 1.00 79.56 101 SER A CA 1
ATOM 772 C C . SER A 1 101 ? 7.182 4.115 -0.570 1.00 79.56 101 SER A C 1
ATOM 774 O O . SER A 1 101 ? 6.779 4.913 -1.415 1.00 79.56 101 SER A O 1
ATOM 776 N N . LEU A 1 102 ? 7.643 2.900 -0.873 1.00 85.25 102 LEU A N 1
ATOM 777 C CA . LEU A 1 102 ? 7.647 2.300 -2.205 1.00 85.25 102 LEU A CA 1
ATOM 778 C C . LEU A 1 102 ? 6.849 0.993 -2.157 1.00 85.25 102 LEU A C 1
ATOM 780 O O . LEU A 1 102 ? 7.122 0.125 -1.329 1.00 85.25 102 LEU A O 1
ATOM 784 N N . GLY A 1 103 ? 5.887 0.848 -3.060 1.00 85.12 103 GLY A N 1
ATOM 785 C CA . GLY A 1 103 ? 5.120 -0.368 -3.289 1.00 85.12 103 GLY A CA 1
ATOM 786 C C . GLY A 1 103 ? 5.324 -0.890 -4.709 1.00 85.12 103 GLY A C 1
ATOM 787 O O . GLY A 1 103 ? 5.594 -0.134 -5.640 1.00 85.12 103 GLY A O 1
ATOM 788 N N . PHE A 1 104 ? 5.182 -2.200 -4.890 1.00 90.31 104 PHE A N 1
ATOM 789 C CA . PHE A 1 104 ? 5.184 -2.825 -6.209 1.00 90.31 104 PHE A CA 1
ATOM 790 C C . PHE A 1 104 ? 4.159 -3.956 -6.258 1.00 90.31 104 PHE A C 1
ATOM 792 O O . PHE A 1 104 ? 4.042 -4.750 -5.326 1.00 90.31 104 PHE A O 1
ATOM 799 N N . LYS A 1 105 ? 3.417 -4.044 -7.363 1.00 90.06 105 LYS A N 1
ATOM 800 C CA . LYS A 1 105 ? 2.511 -5.160 -7.649 1.00 90.06 105 LYS A CA 1
ATOM 801 C C . LYS A 1 105 ? 3.020 -5.922 -8.864 1.00 90.06 105 LYS A C 1
ATOM 803 O O . LYS A 1 105 ? 3.276 -5.328 -9.908 1.00 90.06 105 LYS A O 1
ATOM 808 N N . ILE A 1 106 ? 3.144 -7.238 -8.725 1.00 93.12 106 ILE A N 1
ATOM 809 C CA . ILE A 1 106 ? 3.511 -8.143 -9.815 1.00 93.12 106 ILE A CA 1
ATOM 810 C C . ILE A 1 106 ? 2.277 -8.967 -10.149 1.00 93.12 106 ILE A C 1
ATOM 812 O O . ILE A 1 106 ? 1.669 -9.567 -9.265 1.00 93.12 106 ILE A O 1
ATOM 816 N N . MET A 1 107 ? 1.887 -8.973 -11.416 1.00 92.12 107 MET A N 1
ATOM 817 C CA . MET A 1 107 ? 0.748 -9.748 -11.902 1.00 92.12 107 MET A CA 1
ATOM 818 C C . MET A 1 107 ? 1.180 -10.552 -13.114 1.00 92.12 107 MET A C 1
ATOM 820 O O . MET A 1 107 ? 1.986 -10.081 -13.907 1.00 92.12 107 MET A O 1
ATOM 824 N N . THR A 1 108 ? 0.650 -11.760 -13.260 1.00 92.19 108 THR A N 1
ATOM 825 C CA . THR A 1 108 ? 0.798 -12.544 -14.487 1.00 92.19 108 THR A CA 1
ATOM 826 C C . THR A 1 108 ? -0.587 -12.901 -14.989 1.00 92.19 108 THR A C 1
ATOM 828 O O . THR A 1 108 ? -1.417 -13.360 -14.207 1.00 92.19 108 THR A O 1
ATOM 831 N N . SER A 1 109 ? -0.826 -12.683 -16.273 1.00 89.56 109 SER A N 1
ATOM 832 C CA . SER A 1 109 ? -2.074 -13.015 -16.951 1.00 89.56 109 SER A CA 1
ATOM 833 C C . SER A 1 109 ? -1.776 -13.694 -18.287 1.00 89.56 109 SER A C 1
ATOM 835 O O . SER A 1 109 ? -0.715 -13.493 -18.883 1.00 89.56 109 SER A O 1
ATOM 837 N N . ALA A 1 110 ? -2.699 -14.542 -18.734 1.00 84.44 110 ALA A N 1
ATOM 838 C CA . ALA A 1 110 ? -2.685 -15.114 -20.077 1.00 84.44 110 ALA A CA 1
ATOM 839 C C . ALA A 1 110 ? -3.319 -14.100 -21.041 1.00 84.44 110 ALA A C 1
ATOM 841 O O . ALA A 1 110 ? -4.437 -14.281 -21.505 1.00 84.44 110 ALA A O 1
ATOM 842 N N . GLU A 1 111 ? -2.640 -12.974 -21.231 1.00 69.25 111 GLU A N 1
ATOM 843 C CA . GLU A 1 111 ? -3.009 -11.968 -22.224 1.00 69.25 111 GLU A CA 1
ATOM 844 C C . GLU A 1 111 ? -2.057 -12.160 -23.399 1.00 69.25 111 GLU A C 1
ATOM 846 O O . GLU A 1 111 ? -0.833 -12.140 -23.196 1.00 69.25 111 GLU A O 1
ATOM 851 N N . ASP A 1 112 ? -2.599 -12.318 -24.608 1.00 59.34 112 ASP A N 1
ATOM 852 C CA . ASP A 1 112 ? -1.781 -12.249 -25.811 1.00 59.34 112 ASP A CA 1
ATOM 853 C C . ASP A 1 112 ? -1.046 -10.914 -25.804 1.00 59.34 112 ASP A C 1
ATOM 855 O O . ASP A 1 112 ? -1.645 -9.840 -25.726 1.00 59.34 112 ASP A O 1
ATOM 859 N N . CYS A 1 113 ? 0.282 -10.984 -25.842 1.00 60.03 113 CYS A N 1
ATOM 860 C CA . CYS A 1 113 ? 1.101 -9.793 -25.928 1.00 60.03 113 CYS A CA 1
ATOM 861 C C . CYS A 1 113 ? 0.825 -9.119 -27.270 1.00 60.03 113 CYS A C 1
ATOM 863 O O . CYS A 1 113 ? 1.395 -9.495 -28.293 1.00 60.03 113 CYS A O 1
ATOM 865 N N . HIS A 1 114 ? -0.071 -8.139 -27.279 1.00 57.56 114 HIS A N 1
ATOM 866 C CA . HIS A 1 114 ? -0.186 -7.217 -28.389 1.00 57.56 114 HIS A CA 1
ATOM 867 C C . HIS A 1 114 ? 0.922 -6.175 -28.236 1.00 57.56 114 HIS A C 1
ATOM 869 O O . HIS A 1 114 ? 0.885 -5.391 -27.281 1.00 57.56 114 HIS A O 1
ATOM 875 N N . PRO A 1 115 ? 1.931 -6.154 -29.127 1.00 51.56 115 PRO A N 1
ATOM 876 C CA . PRO A 1 115 ? 2.763 -4.971 -29.247 1.00 51.56 115 PRO A CA 1
ATOM 877 C C . PRO A 1 115 ? 1.817 -3.830 -29.639 1.00 51.56 115 PRO A C 1
ATOM 879 O O . PRO A 1 115 ? 1.165 -3.898 -30.677 1.00 51.56 115 PRO A O 1
ATOM 882 N N . GLY A 1 116 ? 1.644 -2.842 -28.762 1.00 47.88 116 GLY A N 1
ATOM 883 C CA . GLY A 1 116 ? 0.844 -1.664 -29.084 1.00 47.88 116 GLY A CA 1
ATOM 884 C C . GLY A 1 116 ? 1.387 -0.967 -30.336 1.00 47.88 116 GLY A C 1
ATOM 885 O O . GLY A 1 116 ? 2.606 -0.906 -30.510 1.00 47.88 116 GLY A O 1
ATOM 886 N N . ASN A 1 117 ? 0.464 -0.490 -31.180 1.00 35.06 117 ASN A N 1
ATOM 887 C CA . ASN A 1 117 ? 0.699 0.520 -32.223 1.00 35.06 117 ASN A CA 1
ATOM 888 C C . ASN A 1 117 ? 1.451 1.742 -31.684 1.00 35.06 117 ASN A C 1
ATOM 890 O O . ASN A 1 117 ? 1.170 2.133 -30.526 1.00 35.06 117 ASN A O 1
#

Secondary structure (DSSP, 8-state):
-PPPPPPP-------------------PPP---HHHHHHHHHT--HHHHHHHHHHHHHHHHHHHHT-S-GGG-SSTTT--EEEE-TTS-EEEEEEEE-SS-EEEEEEEE--------

Sequence (117 aa):
MLRTIPASRTRKRSSSTLKCARTKIVMPLTVLSNHDVRSLLLSLTGDEIRKLQANLAEALRTYSTGNQDPGLLLRESATRYTICRKNGLTTMFLPASTGSSLGFKIMTSAEDCHPGN

Radius of gyration: 28.51 Å; Cα contacts (8 Å, |Δi|>4): 78; chains: 1; bounding box: 70×76×62 Å

Mean predicted aligned error: 14.8 Å

pLDDT: mean 75.73, std 18.78, range [35.06, 98.19]